Protein AF-A0A6A5F9A4-F1 (afdb_monomer_lite)

Radius of gyration: 29.05 Å; chains: 1; bounding box: 35×42×94 Å

Structure (mmCIF, N/CA/C/O backbone):
data_AF-A0A6A5F9A4-F1
#
_entry.id   AF-A0A6A5F9A4-F1
#
loop_
_atom_site.group_PDB
_atom_site.id
_atom_site.type_symbol
_atom_site.label_atom_id
_atom_site.label_alt_id
_atom_site.label_comp_id
_atom_site.label_asym_id
_atom_site.label_entity_id
_atom_site.label_seq_id
_atom_site.pdbx_PDB_ins_code
_atom_site.Cartn_x
_atom_site.Cartn_y
_atom_site.Cartn_z
_atom_site.occupancy
_atom_site.B_iso_or_equiv
_atom_site.auth_seq_id
_atom_site.auth_comp_id
_atom_site.auth_asym_id
_atom_site.auth_atom_id
_atom_site.pdbx_PDB_model_num
ATOM 1 N N . MET A 1 1 ? -8.901 -29.534 83.304 1.00 32.06 1 MET A N 1
ATOM 2 C CA . MET A 1 1 ? -7.587 -29.225 82.701 1.00 32.06 1 MET A CA 1
ATOM 3 C C . MET A 1 1 ? -7.671 -29.499 81.206 1.00 32.06 1 MET A C 1
ATOM 5 O O . MET A 1 1 ? -8.051 -30.602 80.858 1.00 32.06 1 MET A O 1
ATOM 9 N N . TYR A 1 2 ? -7.360 -28.476 80.397 1.00 38.75 2 TYR A N 1
ATOM 10 C CA . TYR A 1 2 ? -6.866 -28.504 79.005 1.00 38.75 2 TYR A CA 1
ATOM 11 C C . TYR A 1 2 ? -7.678 -29.276 77.942 1.00 38.75 2 TYR A C 1
ATOM 13 O O . TYR A 1 2 ? -7.693 -30.495 77.909 1.00 38.75 2 TYR A O 1
ATOM 21 N N . GLN A 1 3 ? -8.501 -28.572 77.155 1.00 46.12 3 GLN A N 1
ATOM 22 C CA . GLN A 1 3 ? -8.167 -27.914 75.869 1.00 46.12 3 GLN A CA 1
ATOM 23 C C . GLN A 1 3 ? -8.067 -28.893 74.695 1.00 46.12 3 GLN A C 1
ATOM 25 O O . GLN A 1 3 ? -7.320 -29.854 74.772 1.00 46.12 3 GLN A O 1
ATOM 30 N N . ASN A 1 4 ? -8.817 -28.586 73.629 1.00 45.50 4 ASN A N 1
ATOM 31 C CA . ASN A 1 4 ? -8.489 -28.718 72.196 1.00 45.50 4 ASN A CA 1
ATOM 32 C C . ASN A 1 4 ? -9.788 -28.448 71.409 1.00 45.50 4 ASN A C 1
ATOM 34 O O . ASN A 1 4 ? -10.455 -29.338 70.902 1.00 45.50 4 ASN A O 1
ATOM 38 N N . HIS A 1 5 ? -10.387 -27.273 71.590 1.00 44.81 5 HIS A N 1
ATOM 39 C CA . HIS A 1 5 ? -10.219 -26.133 70.684 1.00 44.81 5 HIS A CA 1
ATOM 40 C C . HIS A 1 5 ? -10.427 -26.496 69.201 1.00 44.81 5 HIS A C 1
ATOM 42 O O . HIS A 1 5 ? -9.494 -26.791 68.468 1.00 44.81 5 HIS A O 1
ATOM 48 N N . LYS A 1 6 ? -11.697 -26.399 68.785 1.00 42.28 6 LYS A N 1
ATOM 49 C CA . LYS A 1 6 ? -12.118 -25.628 67.606 1.00 42.28 6 LYS A CA 1
ATOM 50 C C . LYS A 1 6 ? -11.328 -25.954 66.332 1.00 42.28 6 LYS A C 1
ATOM 52 O O . LYS A 1 6 ? -10.441 -25.203 65.939 1.00 42.28 6 LYS A O 1
ATOM 57 N N . ILE A 1 7 ? -11.726 -27.043 65.668 1.00 50.97 7 ILE A N 1
ATOM 58 C CA . ILE A 1 7 ? -11.313 -27.351 64.295 1.00 50.97 7 ILE A CA 1
ATOM 59 C C . ILE A 1 7 ? -11.529 -26.100 63.437 1.00 50.97 7 ILE A C 1
ATOM 61 O O . ILE A 1 7 ? -12.604 -25.503 63.369 1.00 50.97 7 ILE A O 1
ATOM 65 N N . THR A 1 8 ? -10.417 -25.670 62.875 1.00 43.44 8 THR A N 1
ATOM 66 C CA . THR A 1 8 ? -10.140 -24.369 62.302 1.00 43.44 8 THR A CA 1
ATOM 67 C C . THR A 1 8 ? -10.990 -24.103 61.059 1.00 43.44 8 THR A C 1
ATOM 69 O O . THR A 1 8 ? -10.634 -24.483 59.948 1.00 43.44 8 THR A O 1
ATOM 72 N N . MET A 1 9 ? -12.094 -23.372 61.221 1.00 50.91 9 MET A N 1
ATOM 73 C CA . MET A 1 9 ? -12.812 -22.715 60.122 1.00 50.91 9 MET A CA 1
ATOM 74 C C . MET A 1 9 ? -11.970 -21.544 59.578 1.00 50.91 9 MET A C 1
ATOM 76 O O . MET A 1 9 ? -12.270 -20.393 59.875 1.00 50.91 9 MET A O 1
ATOM 80 N N . LYS A 1 10 ? -10.867 -21.808 58.857 1.00 50.47 10 LYS A N 1
ATOM 81 C CA . LYS A 1 10 ? -10.016 -20.757 58.243 1.00 50.47 10 LYS A CA 1
ATOM 82 C C . LYS A 1 10 ? -9.276 -21.171 56.954 1.00 50.47 10 LYS A C 1
ATOM 84 O O . LYS A 1 10 ? -8.189 -20.669 56.702 1.00 50.47 10 LYS A O 1
ATOM 89 N N . ILE A 1 11 ? -9.825 -22.054 56.117 1.00 54.34 11 ILE A N 1
ATOM 90 C CA . ILE A 1 11 ? -9.161 -22.418 54.837 1.00 54.34 11 ILE A CA 1
ATOM 91 C C . ILE A 1 11 ? -9.871 -21.827 53.597 1.00 54.34 11 ILE A C 1
ATOM 93 O O . ILE A 1 11 ? -9.359 -21.885 52.487 1.00 54.34 11 ILE A O 1
ATOM 97 N N . SER A 1 12 ? -11.006 -21.143 53.755 1.00 56.28 12 SER A N 1
ATOM 98 C CA . SER A 1 12 ? -11.905 -20.855 52.622 1.00 56.28 12 SER A CA 1
ATOM 99 C C . SER A 1 12 ? -11.854 -19.429 52.038 1.00 56.28 12 SER A C 1
ATOM 101 O O . SER A 1 12 ? -12.877 -18.944 51.562 1.00 56.28 12 SER A O 1
ATOM 103 N N . ILE A 1 13 ? -10.713 -18.725 52.061 1.00 55.12 13 ILE A N 1
ATOM 104 C CA . ILE A 1 13 ? -10.620 -17.379 51.434 1.00 55.12 13 ILE A CA 1
ATOM 105 C C . ILE A 1 13 ? -9.429 -17.251 50.468 1.00 55.12 13 ILE A C 1
ATOM 107 O O . ILE A 1 13 ? -9.531 -16.569 49.451 1.00 55.12 13 ILE A O 1
ATOM 111 N N . PHE A 1 14 ? -8.329 -17.973 50.697 1.00 53.91 14 PHE A N 1
ATOM 112 C CA . PHE A 1 14 ? -7.134 -17.861 49.847 1.00 53.91 14 PHE A CA 1
ATOM 113 C C . PHE A 1 14 ? -7.271 -18.531 48.469 1.00 53.91 14 PHE A C 1
ATOM 115 O O . PHE A 1 14 ? -6.603 -18.116 47.526 1.00 53.91 14 PHE A O 1
ATOM 122 N N . GLY A 1 15 ? -8.175 -19.505 48.311 1.00 53.28 15 GLY A N 1
ATOM 123 C CA . GLY A 1 15 ? -8.413 -20.158 47.016 1.00 53.28 15 GLY A CA 1
ATOM 124 C C . GLY A 1 15 ? -9.104 -19.263 45.978 1.00 53.28 15 GLY A C 1
ATOM 125 O O . GLY A 1 15 ? -8.866 -19.406 44.783 1.00 53.28 15 GLY A O 1
ATOM 126 N N . ILE A 1 16 ? -9.923 -18.300 46.418 1.00 53.44 16 ILE A N 1
ATOM 127 C CA . ILE A 1 16 ? -10.712 -17.444 45.515 1.00 53.44 16 ILE A CA 1
ATOM 128 C C . ILE A 1 16 ? -9.849 -16.318 44.921 1.00 53.44 16 ILE A C 1
ATOM 130 O O . ILE A 1 16 ? -10.042 -15.938 43.768 1.00 53.44 16 ILE A O 1
ATOM 134 N N . VAL A 1 17 ? -8.867 -15.813 45.675 1.00 56.12 17 VAL A N 1
ATOM 135 C CA . VAL A 1 17 ? -7.954 -14.753 45.211 1.00 56.12 17 VAL A CA 1
ATOM 136 C C . VAL A 1 17 ? -7.004 -15.272 44.128 1.00 56.12 17 VAL A C 1
ATOM 138 O O . VAL A 1 17 ? -6.805 -14.592 43.125 1.00 56.12 17 VAL A O 1
ATOM 141 N N . LEU A 1 18 ? -6.484 -16.497 44.275 1.00 54.72 18 LEU A N 1
ATOM 142 C CA . LEU A 1 18 ? -5.567 -17.096 43.297 1.00 54.72 18 LEU A CA 1
ATOM 143 C C . LEU A 1 18 ? -6.241 -17.437 41.956 1.00 54.72 18 LEU A C 1
ATOM 145 O O . LEU A 1 18 ? -5.593 -17.362 40.917 1.00 54.72 18 LEU A O 1
ATOM 149 N N . LEU A 1 19 ? -7.540 -17.762 41.945 1.00 52.88 19 LEU A N 1
ATOM 150 C CA . LEU A 1 19 ? -8.267 -18.012 40.692 1.00 52.88 19 LEU A CA 1
ATOM 151 C C . LEU A 1 19 ? -8.589 -16.725 39.910 1.00 52.88 19 LEU A C 1
ATOM 153 O O . LEU A 1 19 ? -8.800 -16.778 38.701 1.00 52.88 19 LEU A O 1
ATOM 157 N N . ARG A 1 20 ? -8.642 -15.563 40.577 1.00 52.38 20 ARG A N 1
ATOM 158 C CA . ARG A 1 20 ? -8.973 -14.275 39.938 1.00 52.38 20 ARG A CA 1
ATOM 159 C C . ARG A 1 20 ? -7.776 -13.633 39.232 1.00 52.38 20 ARG A C 1
ATOM 161 O O . ARG A 1 20 ? -7.981 -12.919 38.254 1.00 52.38 20 ARG A O 1
ATOM 168 N N . SER A 1 21 ? -6.548 -13.905 39.669 1.00 53.88 21 SER A N 1
ATOM 169 C CA . SER A 1 21 ? -5.326 -13.377 39.043 1.00 53.88 21 SER A CA 1
ATOM 170 C C . SER A 1 21 ? -4.994 -14.028 37.693 1.00 53.88 21 SER A C 1
ATOM 172 O O . SER A 1 21 ? -4.362 -13.389 36.856 1.00 53.88 21 SER A O 1
ATOM 174 N N . ALA A 1 22 ? -5.471 -15.248 37.426 1.00 52.53 22 ALA A N 1
ATOM 175 C CA . ALA A 1 22 ? -5.257 -15.914 36.137 1.00 52.53 22 ALA A CA 1
ATOM 176 C C . ALA A 1 22 ? -6.038 -15.267 34.972 1.00 52.53 22 ALA A C 1
ATOM 178 O O . ALA A 1 22 ? -5.596 -15.336 33.826 1.00 52.53 22 ALA A O 1
ATOM 179 N N . VAL A 1 23 ? -7.169 -14.607 35.255 1.00 52.06 23 VAL A N 1
ATOM 180 C CA . VAL A 1 23 ? -8.017 -13.970 34.226 1.00 52.06 23 VAL A CA 1
ATOM 181 C C . VAL A 1 23 ? -7.421 -12.648 33.727 1.00 52.06 23 VAL A C 1
ATOM 183 O O . VAL A 1 23 ? -7.592 -12.301 32.566 1.00 52.06 23 VAL A O 1
ATOM 186 N N . MET A 1 24 ? -6.683 -11.917 34.569 1.00 51.97 24 MET A N 1
ATOM 187 C CA . MET A 1 24 ? -6.057 -10.650 34.157 1.00 51.97 24 MET A CA 1
ATOM 188 C C . MET A 1 24 ? -4.775 -10.865 33.339 1.00 51.97 24 MET A C 1
ATOM 190 O O . MET A 1 24 ? -4.488 -10.075 32.453 1.00 51.97 24 MET A O 1
ATOM 194 N N . LEU A 1 25 ? -4.045 -11.966 33.560 1.00 50.94 25 LEU A N 1
ATOM 195 C CA . LEU A 1 25 ? -2.850 -12.302 32.768 1.00 50.94 25 LEU A CA 1
ATOM 196 C C . LEU A 1 25 ? -3.167 -12.881 31.380 1.00 50.94 25 LEU A C 1
ATOM 198 O O . LEU A 1 25 ? -2.272 -12.988 30.547 1.00 50.94 25 LEU A O 1
ATOM 202 N N . SER A 1 26 ? -4.419 -13.265 31.121 1.00 51.62 26 SER A N 1
ATOM 203 C CA . SER A 1 26 ? -4.855 -13.795 29.821 1.00 51.62 26 SER A CA 1
ATOM 204 C C . SER A 1 26 ? -5.443 -12.727 28.885 1.00 51.62 26 SER A C 1
ATOM 206 O O . SER A 1 26 ? -5.725 -13.038 27.732 1.00 51.62 26 SER A O 1
ATOM 208 N N . LEU A 1 27 ? -5.578 -11.472 29.338 1.00 46.94 27 LEU A N 1
ATOM 209 C CA . LEU A 1 27 ? -6.093 -10.353 28.533 1.00 46.94 27 LEU A CA 1
ATOM 210 C C . LEU A 1 27 ? -5.003 -9.500 27.856 1.00 46.94 27 LEU A C 1
ATOM 212 O O . LEU A 1 27 ? -5.321 -8.785 26.912 1.00 46.94 27 LEU A O 1
ATOM 216 N N . ASP A 1 28 ? -3.731 -9.617 28.252 1.00 44.81 28 ASP A N 1
ATOM 217 C CA . ASP A 1 28 ? -2.646 -8.765 27.723 1.00 44.81 28 ASP A CA 1
ATOM 218 C C . ASP A 1 28 ? -1.830 -9.389 26.570 1.00 44.81 28 ASP A C 1
ATOM 220 O O . ASP A 1 28 ? -0.872 -8.786 26.089 1.00 44.81 28 ASP A O 1
ATOM 224 N N . PHE A 1 29 ? -2.199 -10.580 26.080 1.00 45.31 29 PHE A N 1
ATOM 225 C CA . PHE A 1 29 ? -1.464 -11.273 25.006 1.00 45.31 29 PHE A CA 1
ATOM 226 C C . PHE A 1 29 ? -2.176 -11.340 23.653 1.00 45.31 29 PHE A C 1
ATOM 228 O O . PHE A 1 29 ? -1.733 -12.065 22.765 1.00 45.31 29 PHE A O 1
ATOM 235 N N . VAL A 1 30 ? -3.205 -10.523 23.434 1.00 43.22 30 VAL A N 1
ATOM 236 C CA . VAL A 1 30 ? -3.706 -10.262 22.077 1.00 43.22 30 VAL A CA 1
ATOM 237 C C . VAL A 1 30 ? -3.037 -8.990 21.549 1.00 43.22 30 VAL A C 1
ATOM 239 O O . VAL A 1 30 ? -3.672 -7.970 21.306 1.00 43.22 30 VAL A O 1
ATOM 242 N N . ARG A 1 31 ? -1.709 -9.041 21.367 1.00 48.16 31 ARG A N 1
ATOM 243 C CA . ARG A 1 31 ? -1.074 -8.269 20.288 1.00 48.16 31 ARG A CA 1
ATOM 244 C C . ARG A 1 31 ? -1.338 -9.047 19.005 1.00 48.16 31 ARG A C 1
ATOM 246 O O . ARG A 1 31 ? -0.455 -9.728 18.489 1.00 48.16 31 ARG A O 1
ATOM 253 N N . GLU A 1 32 ? -2.584 -9.013 18.551 1.00 49.34 32 GLU A N 1
ATOM 254 C CA . GLU A 1 32 ? -2.861 -9.280 17.148 1.00 49.34 32 GLU A CA 1
ATOM 255 C C . GLU A 1 32 ? -2.066 -8.235 16.342 1.00 49.34 32 GLU A C 1
ATOM 257 O O . GLU A 1 32 ? -2.051 -7.049 16.672 1.00 49.34 32 GLU A O 1
ATOM 262 N N . ASP A 1 33 ? -1.336 -8.715 15.335 1.00 52.53 33 ASP A N 1
ATOM 263 C CA . ASP A 1 33 ? -0.830 -7.924 14.209 1.00 52.53 33 ASP A CA 1
ATOM 264 C C . ASP A 1 33 ? 0.532 -7.211 14.340 1.00 52.53 33 ASP A C 1
ATOM 266 O O . ASP A 1 33 ? 0.676 -6.043 13.975 1.00 52.53 33 ASP A O 1
ATOM 270 N N . GLU A 1 34 ? 1.615 -7.919 14.685 1.00 59.47 34 GLU A N 1
ATOM 271 C CA . GLU A 1 34 ? 2.918 -7.520 14.112 1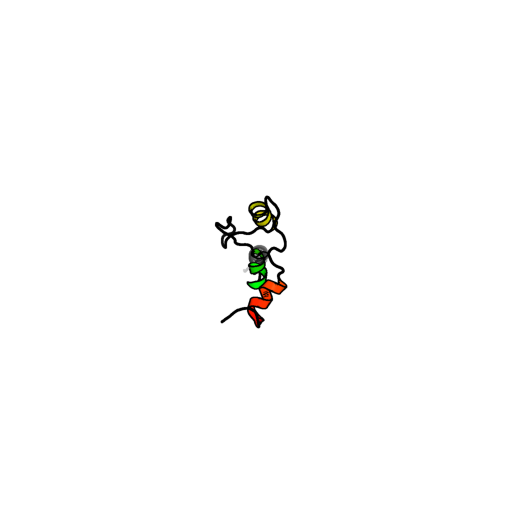.00 59.47 34 GLU A CA 1
ATOM 272 C C . GLU A 1 34 ? 2.995 -7.958 12.643 1.00 59.47 34 GLU A C 1
ATOM 274 O O . GLU A 1 34 ? 3.618 -8.954 12.271 1.00 59.47 34 GLU A O 1
ATOM 279 N N . GLU A 1 35 ? 2.307 -7.206 11.783 1.00 70.56 35 GLU A N 1
ATOM 280 C CA . GLU A 1 35 ? 2.401 -7.368 10.339 1.00 70.56 35 GLU A CA 1
ATOM 281 C C . GLU A 1 35 ? 3.856 -7.130 9.890 1.00 70.56 35 GLU A C 1
ATOM 283 O O . GLU A 1 35 ? 4.451 -6.084 10.163 1.00 70.56 35 GLU A O 1
ATOM 288 N N . SER A 1 36 ? 4.448 -8.099 9.177 1.00 88.00 36 SER A N 1
ATOM 289 C CA . SER A 1 36 ? 5.818 -7.957 8.663 1.00 88.00 36 SER A CA 1
ATOM 290 C C . SER A 1 36 ? 5.983 -6.665 7.838 1.00 88.00 36 SER A C 1
ATOM 292 O O . SER A 1 36 ? 5.050 -6.279 7.124 1.00 88.00 36 SER A O 1
ATOM 294 N N . PRO A 1 37 ? 7.170 -6.024 7.817 1.00 88.81 37 PRO A N 1
ATOM 295 C CA . PRO A 1 37 ? 7.388 -4.804 7.033 1.00 88.81 37 PRO A CA 1
ATOM 296 C C . PRO A 1 37 ? 6.999 -4.940 5.553 1.00 88.81 37 PRO A C 1
ATOM 298 O O . PRO A 1 37 ? 6.462 -4.007 4.960 1.00 88.81 37 PRO A O 1
ATOM 301 N N . ALA A 1 38 ? 7.215 -6.121 4.962 1.00 87.94 38 ALA A N 1
ATOM 302 C CA . ALA A 1 38 ? 6.838 -6.415 3.581 1.00 87.94 38 ALA A CA 1
ATOM 303 C C . ALA A 1 38 ? 5.315 -6.482 3.376 1.00 87.94 38 ALA A C 1
ATOM 305 O O . ALA A 1 38 ? 4.812 -6.039 2.344 1.00 87.94 38 ALA A O 1
ATOM 306 N N . ALA A 1 39 ? 4.576 -7.023 4.347 1.00 88.62 39 ALA A N 1
ATOM 307 C CA . ALA A 1 39 ? 3.120 -7.048 4.304 1.00 88.62 39 ALA A CA 1
ATOM 308 C C . ALA A 1 39 ? 2.556 -5.627 4.492 1.00 88.62 39 ALA A C 1
ATOM 310 O O . ALA A 1 39 ? 1.821 -5.158 3.622 1.00 88.62 39 ALA A O 1
ATOM 311 N N . LYS A 1 40 ? 3.084 -4.866 5.460 1.00 90.81 40 LYS A N 1
ATOM 312 C CA . LYS A 1 40 ? 2.740 -3.451 5.663 1.00 90.81 40 LYS A CA 1
ATOM 313 C C . LYS A 1 40 ? 3.042 -2.578 4.440 1.00 90.81 40 LYS A C 1
ATOM 315 O O . LYS A 1 40 ? 2.305 -1.633 4.154 1.00 90.81 40 LYS A O 1
ATOM 320 N N . PHE A 1 41 ? 4.094 -2.881 3.675 1.00 93.12 41 PHE A N 1
ATOM 321 C CA . PHE A 1 41 ? 4.434 -2.155 2.444 1.00 93.12 41 PHE A CA 1
ATOM 322 C C . PHE A 1 41 ? 3.365 -2.287 1.343 1.00 93.12 41 PHE A C 1
ATOM 324 O O . PHE A 1 41 ? 3.268 -1.412 0.481 1.00 93.12 41 PHE A O 1
ATOM 331 N N . LYS A 1 42 ? 2.492 -3.307 1.382 1.00 91.75 42 LYS A N 1
ATOM 332 C CA . LYS A 1 42 ? 1.394 -3.473 0.407 1.00 91.75 42 LYS A CA 1
ATOM 333 C C . LYS A 1 42 ? 0.434 -2.280 0.361 1.00 91.75 42 LYS A C 1
ATOM 335 O O . LYS A 1 42 ? -0.202 -2.060 -0.671 1.00 91.75 42 LYS A O 1
ATOM 340 N N . GLN A 1 43 ? 0.381 -1.456 1.413 1.00 93.25 43 GLN A N 1
ATOM 341 C CA . GLN A 1 43 ? -0.351 -0.182 1.416 1.00 93.25 43 GLN A CA 1
ATOM 342 C C . GLN A 1 43 ? 0.089 0.788 0.299 1.00 93.25 43 GLN A C 1
ATOM 344 O O . GLN A 1 43 ? -0.630 1.732 -0.015 1.00 93.25 43 GLN A O 1
ATOM 349 N N . HIS A 1 44 ? 1.264 0.568 -0.300 1.00 95.00 44 HIS A N 1
ATOM 350 C CA . HIS A 1 44 ? 1.842 1.393 -1.358 1.00 95.00 44 HIS A CA 1
ATOM 351 C C . HIS A 1 44 ? 1.653 0.831 -2.767 1.00 95.00 44 HIS A C 1
ATOM 353 O O . HIS A 1 44 ? 2.142 1.440 -3.709 1.00 95.00 44 HIS A O 1
ATOM 359 N N . ILE A 1 45 ? 0.981 -0.307 -2.953 1.00 94.50 45 ILE A N 1
ATOM 360 C CA . ILE A 1 45 ? 0.885 -0.969 -4.263 1.00 94.50 45 ILE A CA 1
ATOM 361 C C . ILE A 1 45 ? -0.573 -1.041 -4.706 1.00 94.50 45 ILE A C 1
ATOM 363 O O . ILE A 1 45 ? -1.447 -1.484 -3.958 1.00 94.50 45 ILE A O 1
ATOM 367 N N . ILE A 1 46 ? -0.848 -0.626 -5.939 1.00 92.81 46 ILE A N 1
ATOM 368 C CA . ILE A 1 46 ? -2.168 -0.740 -6.554 1.00 92.81 46 ILE A CA 1
ATOM 369 C C . ILE A 1 46 ? -2.020 -1.059 -8.040 1.00 92.81 46 ILE A C 1
ATOM 371 O O . ILE A 1 46 ? -1.224 -0.436 -8.722 1.00 92.81 46 ILE A O 1
ATOM 375 N N . GLU A 1 47 ? -2.777 -2.008 -8.581 1.00 91.12 47 GLU A N 1
ATOM 376 C CA . GLU A 1 47 ? -2.701 -2.292 -10.024 1.00 91.12 47 GLU A CA 1
ATOM 377 C C . GLU A 1 47 ? -3.565 -1.319 -10.832 1.00 91.12 47 GLU A C 1
ATOM 379 O O . GLU A 1 47 ? -3.139 -0.801 -11.864 1.00 91.12 47 GLU A O 1
ATOM 384 N N . VAL A 1 48 ? -4.756 -0.998 -10.319 1.00 86.56 48 VAL A N 1
ATOM 385 C CA . VAL A 1 48 ? -5.737 -0.126 -10.973 1.00 86.56 48 VAL A CA 1
ATOM 386 C C . VAL A 1 48 ? -6.328 0.844 -9.951 1.00 86.56 48 VAL A C 1
ATOM 388 O O . VAL A 1 48 ? -6.761 0.427 -8.881 1.00 86.56 48 VAL A O 1
ATOM 391 N N . MET A 1 49 ? -6.364 2.136 -10.287 1.00 81.38 49 MET A N 1
ATOM 392 C CA . MET A 1 49 ? -6.984 3.190 -9.474 1.00 81.38 49 MET A CA 1
ATOM 393 C C . MET A 1 49 ? -8.284 3.654 -10.145 1.00 81.38 49 MET A C 1
ATOM 395 O O . MET A 1 49 ? -8.275 3.929 -11.345 1.00 81.38 49 MET A O 1
ATOM 399 N N . ASN A 1 50 ? -9.384 3.756 -9.392 1.00 76.69 50 ASN A N 1
ATOM 400 C CA . ASN A 1 50 ? -10.647 4.326 -9.884 1.00 76.69 50 ASN A CA 1
ATOM 401 C C . ASN A 1 50 ? -10.704 5.859 -9.669 1.00 76.69 50 ASN A C 1
ATOM 403 O O . ASN A 1 50 ? -9.815 6.444 -9.050 1.00 76.69 50 ASN A O 1
ATOM 407 N N . SER A 1 51 ? -11.736 6.525 -10.201 1.00 67.25 51 SER A N 1
ATOM 408 C CA . SER A 1 51 ? -11.864 7.995 -10.226 1.00 67.25 51 SER A CA 1
ATOM 409 C C . SER A 1 51 ? -12.001 8.667 -8.848 1.00 67.25 51 SER A C 1
ATOM 411 O O . SER A 1 51 ? -11.625 9.828 -8.725 1.00 67.25 51 SER A O 1
ATOM 413 N N . ASN A 1 52 ? -12.430 7.941 -7.805 1.00 68.94 52 ASN A N 1
ATOM 414 C CA . ASN A 1 52 ? -12.449 8.386 -6.395 1.00 68.94 52 ASN A CA 1
ATOM 415 C C . ASN A 1 52 ? -11.387 7.657 -5.542 1.00 68.94 52 ASN A C 1
ATOM 417 O O . ASN A 1 52 ? -11.550 7.442 -4.339 1.00 68.94 52 ASN A O 1
ATOM 421 N N . GLY A 1 53 ? -10.296 7.236 -6.182 1.00 82.94 53 GLY A N 1
ATOM 422 C CA . GLY A 1 53 ? -9.454 6.154 -5.690 1.00 82.94 53 GLY A CA 1
ATOM 423 C C . GLY A 1 53 ? -8.722 6.405 -4.380 1.00 82.94 53 GLY A C 1
ATOM 424 O O . GLY A 1 53 ? -8.591 5.471 -3.602 1.00 82.94 53 GLY A O 1
ATOM 425 N N . CYS A 1 54 ? -8.285 7.629 -4.073 1.00 88.94 54 CYS A N 1
ATOM 426 C CA . CYS A 1 54 ? -7.494 7.862 -2.860 1.00 88.94 54 CYS A CA 1
ATOM 427 C C . CYS A 1 54 ? -8.308 7.638 -1.580 1.00 88.94 54 CYS A C 1
ATOM 429 O O . CYS A 1 54 ? -7.912 6.821 -0.757 1.00 88.94 54 CYS A O 1
ATOM 431 N N . THR A 1 55 ? -9.442 8.324 -1.412 1.00 90.69 55 THR A N 1
ATOM 432 C CA . THR A 1 55 ?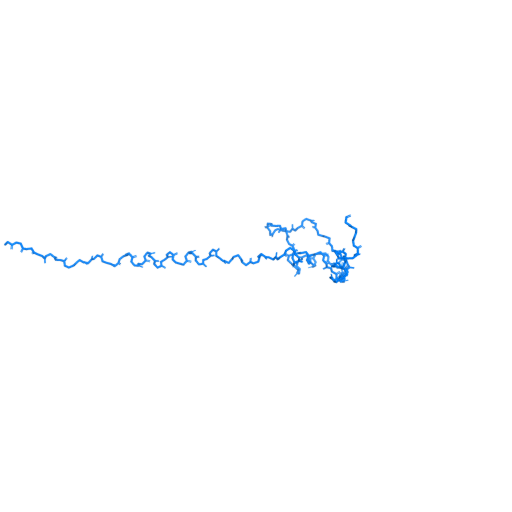 -10.265 8.195 -0.197 1.00 90.69 55 THR A CA 1
ATOM 433 C C . THR A 1 55 ? -10.772 6.768 -0.024 1.00 90.69 55 THR A C 1
ATOM 435 O O . THR A 1 55 ? -10.636 6.204 1.058 1.00 90.69 55 THR A O 1
ATOM 438 N N . ASN A 1 56 ? -11.275 6.157 -1.101 1.00 91.31 56 ASN A N 1
ATOM 439 C CA . ASN A 1 56 ? -11.775 4.786 -1.052 1.00 91.31 56 ASN A CA 1
ATOM 440 C C . ASN A 1 56 ? -10.649 3.803 -0.721 1.00 91.31 56 ASN A C 1
ATOM 442 O O . ASN A 1 56 ? -10.773 3.053 0.231 1.00 91.31 56 ASN A O 1
ATOM 446 N N . MET A 1 57 ? -9.499 3.869 -1.401 1.00 91.31 57 MET A N 1
ATOM 447 C CA . MET A 1 57 ? -8.388 2.944 -1.131 1.00 91.31 57 MET A CA 1
ATOM 448 C C . MET A 1 57 ? -7.790 3.115 0.264 1.00 91.31 57 MET A C 1
ATOM 450 O O . MET A 1 57 ? -7.346 2.131 0.851 1.00 91.31 57 MET A O 1
ATOM 454 N N . MET A 1 58 ? -7.751 4.341 0.794 1.00 93.00 58 MET A N 1
ATOM 455 C CA . MET A 1 58 ? -7.304 4.590 2.166 1.00 93.00 58 MET A CA 1
ATOM 456 C C . MET A 1 58 ? -8.261 3.955 3.183 1.00 93.00 58 MET A C 1
ATOM 458 O O . MET A 1 58 ? -7.791 3.309 4.117 1.00 93.00 58 MET A O 1
ATOM 462 N N . ASN A 1 59 ? -9.575 4.090 2.972 1.00 92.00 59 ASN A N 1
ATOM 463 C CA . ASN A 1 59 ? -10.602 3.531 3.852 1.00 92.00 59 ASN A CA 1
ATOM 464 C C . ASN A 1 59 ? -10.714 2.005 3.723 1.00 92.00 59 ASN A C 1
ATOM 466 O O . ASN A 1 59 ? -10.619 1.304 4.725 1.00 92.00 59 ASN A O 1
ATOM 470 N N . ASP A 1 60 ? -10.846 1.487 2.499 1.00 90.69 60 ASP A N 1
ATOM 471 C CA . ASP A 1 60 ? -11.051 0.062 2.200 1.00 90.69 60 ASP A CA 1
ATOM 472 C C . ASP A 1 60 ? -9.900 -0.811 2.715 1.00 90.69 60 ASP A C 1
ATOM 474 O O . ASP A 1 60 ? -10.095 -1.974 3.059 1.00 90.69 60 ASP A O 1
ATOM 478 N N 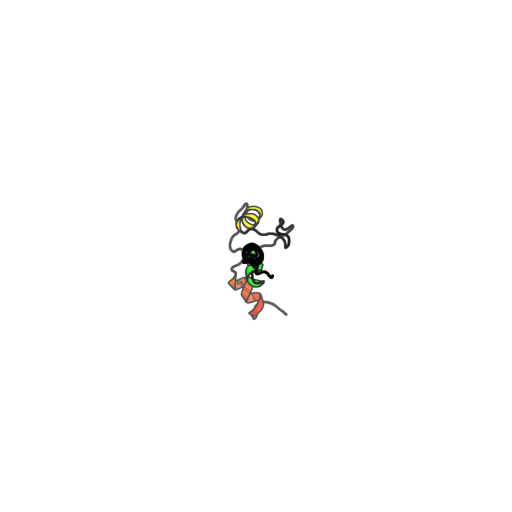. ARG A 1 61 ? -8.683 -0.255 2.765 1.00 90.62 61 ARG A N 1
ATOM 479 C CA . ARG A 1 61 ? -7.479 -0.947 3.248 1.00 90.62 61 ARG A CA 1
ATOM 480 C C . ARG A 1 61 ? -7.090 -0.572 4.678 1.00 90.62 61 ARG A C 1
ATOM 482 O O . ARG A 1 61 ? -6.044 -1.025 5.133 1.00 90.62 61 ARG A O 1
ATOM 489 N N . GLY A 1 62 ? -7.863 0.284 5.351 1.00 93.50 62 GLY A N 1
ATOM 490 C CA . GLY A 1 62 ? -7.573 0.730 6.717 1.00 93.50 62 GLY A CA 1
ATOM 491 C C . GLY A 1 62 ? -6.183 1.357 6.878 1.00 93.50 62 GLY A C 1
ATOM 492 O O . GLY A 1 62 ? -5.483 1.068 7.843 1.00 93.50 62 GLY A O 1
ATOM 493 N N . ILE A 1 63 ? -5.735 2.177 5.920 1.00 93.69 63 ILE A N 1
ATOM 494 C CA . ILE A 1 63 ? -4.371 2.727 5.936 1.00 93.69 63 ILE A CA 1
ATOM 495 C C . ILE A 1 63 ? -4.271 3.858 6.964 1.00 93.69 63 ILE A C 1
ATOM 497 O O . ILE A 1 63 ? -4.693 4.992 6.718 1.00 93.69 63 ILE A O 1
ATOM 501 N N . THR A 1 64 ? -3.620 3.567 8.086 1.00 94.94 64 THR A N 1
ATOM 502 C CA . THR A 1 64 ? -3.368 4.517 9.175 1.00 94.94 64 THR A CA 1
ATOM 503 C C . THR A 1 64 ? -1.879 4.820 9.358 1.00 94.94 64 THR A C 1
ATOM 505 O O . THR A 1 64 ? -0.994 4.184 8.777 1.00 94.94 64 THR A O 1
ATOM 508 N N . ASP A 1 65 ? -1.580 5.833 10.167 1.00 92.94 65 ASP A N 1
ATOM 509 C CA . ASP A 1 65 ? -0.255 6.027 10.741 1.00 92.94 65 ASP A CA 1
ATOM 510 C C . ASP A 1 65 ? 0.036 4.984 11.843 1.00 92.94 65 ASP A C 1
ATOM 512 O O . ASP A 1 65 ? -0.766 4.091 12.127 1.00 92.94 65 ASP A O 1
ATOM 516 N N . TYR A 1 66 ? 1.208 5.093 12.473 1.00 87.94 66 TYR A N 1
ATOM 517 C CA . TYR A 1 66 ? 1.630 4.194 13.555 1.00 87.94 66 TYR A CA 1
ATOM 518 C C . TYR A 1 66 ? 0.796 4.325 14.840 1.00 87.94 66 TYR A C 1
ATOM 520 O O . TYR A 1 66 ? 0.894 3.462 15.703 1.00 87.94 66 TYR A O 1
ATOM 528 N N . ASN A 1 67 ? -0.016 5.379 14.963 1.00 91.81 67 ASN A N 1
ATOM 529 C CA . ASN A 1 67 ? -0.892 5.638 16.103 1.00 91.81 67 ASN A CA 1
ATOM 530 C C . ASN A 1 67 ? -2.358 5.279 15.802 1.00 91.81 67 ASN A C 1
ATOM 532 O O . ASN A 1 67 ? -3.244 5.664 16.564 1.00 91.81 67 ASN A O 1
ATOM 536 N N . GLY A 1 68 ? -2.635 4.621 14.671 1.00 91.56 68 GLY A N 1
ATOM 537 C CA . GLY A 1 68 ? -3.997 4.289 14.245 1.00 91.56 68 GLY A CA 1
ATOM 538 C C . GLY A 1 68 ? -4.811 5.486 13.735 1.00 91.56 68 GLY A C 1
ATOM 539 O O . GLY A 1 68 ? -6.025 5.380 13.588 1.00 91.56 68 GLY A O 1
ATOM 540 N N . LYS A 1 69 ? -4.181 6.635 13.462 1.00 94.56 69 LYS A N 1
ATOM 541 C CA . LYS A 1 69 ? -4.846 7.832 12.919 1.00 94.56 69 LYS A CA 1
ATOM 542 C C . LYS A 1 69 ? -4.761 7.869 11.396 1.00 94.56 69 LYS A C 1
ATOM 544 O O . LYS A 1 69 ? -3.921 7.207 10.791 1.00 94.56 69 LYS A O 1
ATOM 549 N N . CYS A 1 70 ? -5.586 8.700 10.758 1.00 93.88 70 CYS A N 1
ATOM 550 C CA . CYS A 1 70 ? -5.494 8.932 9.317 1.00 93.88 70 CYS A CA 1
ATOM 551 C C . CYS A 1 70 ? -4.086 9.401 8.929 1.00 93.88 70 CYS A C 1
ATOM 553 O O . CYS A 1 70 ? -3.578 10.402 9.439 1.00 93.88 70 CYS A O 1
ATOM 555 N N . LYS A 1 71 ? -3.458 8.690 7.993 1.00 95.38 71 LYS A N 1
ATOM 556 C CA . LYS A 1 71 ? -2.127 9.040 7.499 1.00 95.38 71 LYS A CA 1
ATOM 557 C C . LYS A 1 71 ? -2.209 10.321 6.664 1.00 95.38 71 LYS A C 1
ATOM 559 O O . LYS A 1 71 ? -2.987 10.389 5.717 1.00 95.38 71 LYS A O 1
ATOM 564 N N . LEU A 1 72 ? -1.364 11.310 6.963 1.00 95.06 72 LEU A N 1
ATOM 565 C CA . LEU A 1 72 ? -1.355 12.600 6.251 1.00 95.06 72 LEU A CA 1
ATOM 566 C C . LEU A 1 72 ? -1.051 12.465 4.752 1.00 95.06 72 LEU A C 1
ATOM 568 O O . LEU A 1 72 ? -1.521 13.259 3.943 1.00 95.06 72 LEU A O 1
ATOM 572 N N . LYS A 1 73 ? -0.237 1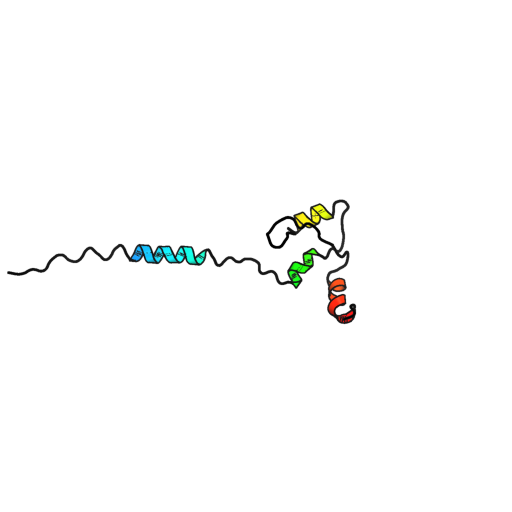1.472 4.381 1.00 94.00 73 LYS A N 1
ATOM 573 C CA . LYS A 1 73 ? 0.141 11.204 2.994 1.00 94.00 73 LYS A CA 1
ATOM 574 C C . LYS A 1 73 ? 0.392 9.717 2.786 1.00 94.00 73 LYS A C 1
ATOM 576 O O . LYS A 1 73 ? 1.111 9.083 3.558 1.00 94.00 73 LYS A O 1
ATOM 581 N N . ASN A 1 74 ? -0.129 9.189 1.687 1.00 94.56 74 ASN A N 1
ATOM 582 C CA . ASN A 1 74 ? 0.225 7.874 1.179 1.00 94.56 74 ASN A CA 1
ATOM 583 C C . ASN A 1 74 ? 0.391 7.947 -0.339 1.00 94.56 74 ASN A C 1
ATOM 585 O O . ASN A 1 74 ? -0.426 8.559 -1.022 1.00 94.56 74 ASN A O 1
ATOM 589 N N . THR A 1 75 ? 1.445 7.326 -0.859 1.00 93.62 75 THR A N 1
ATOM 590 C CA . THR A 1 75 ? 1.665 7.206 -2.303 1.00 93.62 75 THR A CA 1
ATOM 591 C C . THR A 1 75 ? 1.389 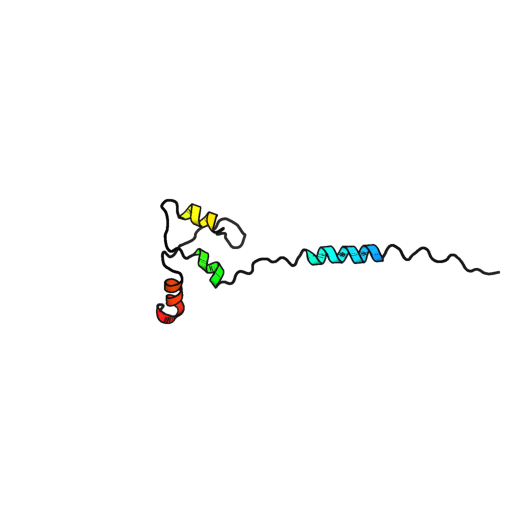5.772 -2.720 1.00 93.62 75 THR A C 1
ATOM 593 O O . THR A 1 75 ? 1.877 4.846 -2.068 1.00 93.62 75 THR A O 1
ATOM 596 N N . PHE A 1 76 ? 0.649 5.605 -3.815 1.00 94.19 76 PHE A N 1
ATOM 597 C CA . PHE A 1 76 ? 0.418 4.313 -4.446 1.00 94.19 76 PHE A CA 1
ATOM 598 C C . PHE A 1 76 ? 1.235 4.200 -5.737 1.00 94.19 76 PHE A C 1
ATOM 600 O O . PHE A 1 76 ? 1.148 5.052 -6.619 1.00 94.19 76 PHE A O 1
ATOM 607 N N . ILE A 1 77 ? 2.010 3.130 -5.851 1.00 94.94 77 ILE A N 1
ATOM 608 C CA . ILE A 1 77 ? 2.722 2.718 -7.054 1.00 94.94 77 ILE A CA 1
ATOM 609 C C . ILE A 1 77 ? 1.733 1.941 -7.917 1.00 94.94 77 ILE A C 1
ATOM 611 O O . ILE A 1 77 ? 1.226 0.900 -7.489 1.00 94.94 77 ILE A O 1
ATOM 615 N N . ARG A 1 78 ? 1.454 2.449 -9.124 1.00 93.62 78 ARG A N 1
ATOM 616 C CA . ARG A 1 78 ? 0.508 1.824 -10.053 1.00 93.62 78 ARG A CA 1
ATOM 617 C C . ARG A 1 78 ? 1.157 0.689 -10.854 1.00 93.62 78 ARG A C 1
ATOM 619 O O . ARG A 1 78 ? 1.487 0.883 -12.022 1.00 93.62 78 ARG A O 1
ATOM 626 N N . ALA A 1 79 ? 1.384 -0.458 -10.220 1.00 93.62 79 ALA A N 1
ATOM 627 C CA . ALA A 1 79 ? 2.012 -1.630 -10.829 1.00 93.62 79 ALA A CA 1
ATOM 628 C C . ALA A 1 79 ? 1.669 -2.927 -10.065 1.00 93.62 79 ALA A C 1
ATOM 630 O O . ALA A 1 79 ? 1.325 -2.861 -8.881 1.00 93.62 79 ALA A O 1
ATOM 631 N N . PRO A 1 80 ? 1.820 -4.110 -10.691 1.00 93.50 80 PRO A N 1
ATOM 632 C CA . PRO A 1 80 ? 1.740 -5.389 -9.993 1.00 93.50 80 PRO A CA 1
ATOM 633 C C . PRO A 1 80 ? 2.818 -5.532 -8.916 1.00 93.50 80 PRO A C 1
ATOM 635 O O . PRO A 1 80 ? 3.956 -5.083 -9.079 1.00 93.50 80 PRO A O 1
ATOM 638 N N . ILE A 1 81 ? 2.496 -6.252 -7.838 1.00 92.56 81 ILE A N 1
ATOM 639 C CA . ILE A 1 81 ? 3.435 -6.484 -6.725 1.00 92.56 81 ILE A CA 1
ATOM 640 C C . ILE A 1 81 ? 4.737 -7.161 -7.172 1.00 92.56 81 ILE A C 1
ATOM 642 O O . ILE A 1 81 ? 5.794 -6.878 -6.615 1.00 92.56 81 ILE A O 1
ATOM 646 N N . ARG A 1 82 ? 4.677 -8.031 -8.191 1.00 93.25 82 ARG A N 1
ATOM 647 C CA . ARG A 1 82 ? 5.860 -8.705 -8.748 1.00 93.25 82 ARG A CA 1
ATOM 648 C C . ARG A 1 82 ? 6.833 -7.694 -9.350 1.00 93.25 82 ARG A C 1
ATOM 650 O O . ARG A 1 82 ? 7.987 -7.670 -8.953 1.00 93.25 82 ARG A O 1
ATOM 657 N N . THR A 1 83 ? 6.332 -6.780 -10.178 1.00 94.44 83 THR A N 1
ATOM 658 C CA . THR A 1 83 ? 7.134 -5.705 -10.776 1.00 94.44 83 THR A CA 1
ATOM 659 C C . THR A 1 83 ? 7.779 -4.818 -9.714 1.00 94.44 83 THR A C 1
ATOM 661 O O . THR A 1 83 ? 8.947 -4.467 -9.834 1.00 94.44 83 THR A O 1
ATOM 664 N N . VAL A 1 84 ? 7.047 -4.483 -8.645 1.00 94.38 84 VAL A N 1
ATOM 665 C CA . VAL A 1 84 ? 7.602 -3.691 -7.534 1.00 94.38 84 VAL A CA 1
ATOM 666 C C . VAL A 1 84 ? 8.683 -4.474 -6.782 1.00 94.38 84 VAL A C 1
ATOM 668 O O . VAL A 1 84 ? 9.711 -3.909 -6.420 1.00 94.38 84 VAL A O 1
ATOM 671 N N . ARG A 1 85 ? 8.488 -5.782 -6.576 1.00 93.62 85 ARG A N 1
ATOM 672 C CA . ARG A 1 85 ? 9.470 -6.662 -5.927 1.00 93.62 85 ARG A CA 1
ATOM 673 C C . ARG A 1 85 ? 10.755 -6.802 -6.744 1.00 93.62 85 ARG A C 1
ATOM 675 O O . ARG A 1 85 ? 11.833 -6.825 -6.154 1.00 93.62 85 ARG A O 1
ATOM 682 N N . ASP A 1 86 ? 10.651 -6.873 -8.067 1.00 95.12 86 ASP A N 1
ATOM 683 C CA . ASP A 1 86 ? 11.802 -7.058 -8.958 1.00 95.12 86 ASP A CA 1
ATOM 684 C C . ASP A 1 86 ? 12.799 -5.887 -8.879 1.00 95.12 86 ASP A C 1
ATOM 686 O O . ASP A 1 86 ? 14.001 -6.084 -9.071 1.00 95.12 86 ASP A O 1
ATOM 690 N N . ILE A 1 87 ? 12.344 -4.690 -8.481 1.00 94.38 87 ILE A N 1
ATOM 691 C CA . ILE A 1 87 ? 13.217 -3.537 -8.194 1.00 94.38 87 ILE A CA 1
ATOM 692 C C . ILE A 1 87 ? 14.246 -3.888 -7.110 1.00 94.38 87 ILE A C 1
ATOM 694 O O . ILE A 1 87 ? 15.411 -3.527 -7.228 1.00 94.38 87 ILE A O 1
ATOM 698 N N . CYS A 1 88 ? 13.860 -4.635 -6.076 1.00 91.56 88 CYS A N 1
ATOM 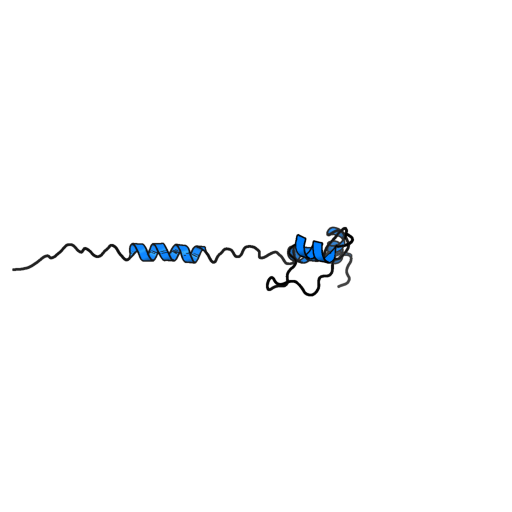699 C CA . CYS A 1 88 ? 14.768 -4.985 -4.982 1.00 91.56 88 CYS A CA 1
ATOM 700 C C . CYS A 1 88 ? 15.780 -6.084 -5.346 1.00 91.56 88 CYS A C 1
ATOM 702 O O . CYS A 1 88 ? 16.741 -6.278 -4.604 1.00 91.56 88 CYS A O 1
ATOM 704 N N . VAL A 1 89 ? 15.558 -6.827 -6.437 1.00 91.88 89 VAL A N 1
ATOM 705 C CA . VAL A 1 89 ? 16.399 -7.973 -6.822 1.00 91.88 89 VAL A CA 1
ATOM 706 C C . VAL A 1 89 ? 17.315 -7.618 -7.988 1.00 91.88 89 VAL A C 1
ATOM 708 O O . VAL A 1 89 ? 18.520 -7.841 -7.905 1.00 91.88 89 VAL A O 1
ATOM 711 N N . THR A 1 90 ? 16.753 -7.074 -9.067 1.00 91.56 90 THR A N 1
ATOM 712 C CA . THR A 1 90 ? 17.472 -6.865 -10.335 1.00 91.56 90 THR A CA 1
ATOM 713 C C . THR A 1 90 ? 17.245 -5.492 -10.957 1.00 91.56 90 THR A C 1
ATOM 715 O O . THR A 1 90 ? 18.033 -5.085 -11.804 1.00 91.56 90 THR A O 1
ATOM 718 N N . GLY A 1 91 ? 16.163 -4.793 -10.599 1.00 86.69 91 GLY A N 1
ATOM 719 C CA . GLY A 1 91 ? 15.756 -3.553 -11.271 1.00 86.69 91 GLY A CA 1
ATOM 720 C C . GLY A 1 91 ? 16.291 -2.259 -10.650 1.00 86.69 91 GLY A C 1
ATOM 721 O O . GLY A 1 91 ? 16.292 -1.227 -11.315 1.00 86.69 91 GLY A O 1
ATOM 722 N N . GLY A 1 92 ? 16.706 -2.286 -9.384 1.00 88.00 92 GLY A N 1
ATOM 723 C CA . GLY A 1 92 ? 17.198 -1.124 -8.647 1.00 88.00 92 GLY A CA 1
ATOM 724 C C . GLY A 1 92 ? 18.722 -1.031 -8.639 1.00 88.00 92 GLY A C 1
ATOM 725 O O . GLY A 1 92 ? 19.421 -2.042 -8.628 1.00 88.00 92 GLY A O 1
ATOM 726 N N . GLN A 1 93 ? 19.238 0.196 -8.603 1.00 87.44 93 GLN A N 1
ATOM 727 C CA . GLN A 1 93 ? 20.643 0.457 -8.289 1.00 87.44 93 GLN A CA 1
ATOM 728 C C . GLN A 1 93 ? 20.804 0.547 -6.766 1.00 87.44 93 GLN A C 1
ATOM 730 O O . GLN A 1 93 ? 19.903 1.042 -6.085 1.00 87.44 93 GLN A O 1
ATOM 735 N N . LYS A 1 94 ? 21.913 0.015 -6.244 1.00 69.31 94 LYS A N 1
ATOM 736 C CA . LYS A 1 94 ? 22.256 0.079 -4.816 1.00 69.31 94 LYS A CA 1
ATOM 737 C C . LYS A 1 94 ? 22.988 1.367 -4.482 1.00 69.31 94 LYS A C 1
ATOM 739 O O . LYS A 1 94 ? 23.801 1.795 -5.328 1.00 69.31 94 LYS A O 1
#

Organism: Perca fluviatilis (NCBI:txid8168)

InterPro domains:
  IPR023411 Ribonuclease A, active site [PS00127] (70-76)
  IPR023412 Ribonuclease A-domain [PF00074] (38-90)
  IPR036816 Ribonuclease A-like domain superfamily [G3DSA:3.10.130.10] (29-94)
  IPR036816 Ribonuclease A-like domain superfamily [SSF54076] (34-91)

Sequence (94 aa):
MYQNHKITMKISIFGIVLLRSAVMLSLDFVREDEESPAAKFKQHIIEVMNSNGCTNMMNDRGITDYNGKCKLKNTFIRAPIRTVRDICVTGGQK

pLDDT: mean 75.43, std 20.34, range [32.06, 95.38]

Secondary structure (DSSP, 8-state):
-----------SSHHHHHHHHHHHTTSS--------HHHHGGGGEES---TTHHHHHHHHTT-B-TTSSBPS----EES-HHHHHHIIIIIS--

Foldseek 3Di:
DDDDDDDDPPDPPVVVVVVVVVVVVVPPPPPPDPDDPLRLCCLQEDQDADPVRPVCSCVVVQPPDPVSHRDPDHHHDNHDPVVVVVCVPPVDDD